Protein AF-C4NU29-F1 (afdb_monomer_lite)

Foldseek 3Di:
DVVVVLLVVLCVLVVVLVVVCCVVPVVVVVVDVVVVPPDPDDPVSVVSVVSSVVSVDPDVVNVPPDDD

Secondary structure (DSSP, 8-state):
-HHHHHHHHHHHHHHHHHHHHHHH-GGGGG--GGGGGG----HHHHHHHHHHHHTTS--TTSTTSS--

Sequence (68 aa):
MYLIMYTVIASLPLLIMVMLMINLYPILTSFNPYFMINLNLPMIMWFMILMAFLVKIPMYMFHLWLPK

pLDDT: mean 70.09, std 8.37, range [49.34, 83.62]

InterPro domains:
  IPR001750 NADH:quinone oxidoreductase/Mrp antiporter, transmembrane domain [PF00361] (1-68)

Organism: NCBI:txid152571

Radius of gyration: 14.98 Å; chains: 1; bounding box: 32×18×41 Å

Structure (mmCIF, N/CA/C/O backbone):
data_AF-C4NU29-F1
#
_entry.id   AF-C4NU29-F1
#
loop_
_atom_site.group_PDB
_atom_site.id
_atom_site.type_symbol
_atom_site.label_atom_id
_atom_site.label_alt_id
_atom_site.label_comp_id
_atom_site.label_asym_id
_atom_site.label_entity_id
_atom_site.label_seq_id
_atom_site.pdbx_PDB_ins_code
_atom_site.Cartn_x
_atom_site.Cartn_y
_atom_site.Cartn_z
_atom_site.occupancy
_atom_site.B_iso_or_equiv
_atom_site.auth_seq_id
_atom_site.auth_comp_id
_atom_site.auth_asym_id
_atom_site.auth_atom_id
_atom_site.pdbx_PDB_model_num
ATOM 1 N N . MET A 1 1 ? -4.228 -1.545 21.763 1.00 58.12 1 MET A N 1
ATOM 2 C CA . MET A 1 1 ? -4.302 -2.764 20.921 1.00 58.12 1 MET A CA 1
ATOM 3 C C . MET A 1 1 ? -5.144 -2.548 19.663 1.00 58.12 1 MET A C 1
ATOM 5 O O . MET A 1 1 ? -4.609 -2.754 18.584 1.00 58.12 1 MET A O 1
ATOM 9 N N . TYR A 1 2 ? -6.386 -2.049 19.761 1.00 68.00 2 TYR A N 1
ATOM 10 C CA . TYR A 1 2 ? -7.258 -1.799 18.593 1.00 68.00 2 TYR A CA 1
ATOM 11 C C . TYR A 1 2 ? -6.646 -0.907 17.497 1.00 68.00 2 TYR A C 1
ATOM 13 O O . TYR A 1 2 ? -6.686 -1.271 16.328 1.00 68.00 2 TYR A O 1
ATOM 21 N N . LEU A 1 3 ? -6.012 0.210 17.873 1.00 70.44 3 LEU A N 1
ATOM 22 C CA . LEU A 1 3 ? -5.336 1.118 16.932 1.00 70.44 3 LEU A CA 1
ATOM 23 C C . LEU A 1 3 ? -4.263 0.400 16.098 1.00 70.44 3 LEU A C 1
ATOM 25 O O . LEU A 1 3 ? -4.229 0.548 14.883 1.00 70.44 3 LEU A O 1
ATOM 29 N N . ILE A 1 4 ? -3.409 -0.398 16.748 1.00 70.94 4 ILE A N 1
ATOM 30 C CA . ILE A 1 4 ? -2.273 -1.076 16.102 1.00 70.94 4 ILE A CA 1
ATOM 31 C C . ILE A 1 4 ? -2.762 -2.186 15.167 1.00 70.94 4 ILE A C 1
ATOM 33 O O . ILE A 1 4 ? -2.263 -2.318 14.058 1.00 70.94 4 ILE A O 1
ATOM 37 N N . MET A 1 5 ? -3.765 -2.966 15.580 1.00 72.94 5 MET A N 1
ATOM 38 C CA . MET A 1 5 ? -4.370 -3.981 14.707 1.00 72.94 5 MET A CA 1
ATOM 39 C C . MET A 1 5 ? -4.974 -3.339 13.457 1.00 72.94 5 MET A C 1
ATOM 41 O O . MET A 1 5 ? -4.749 -3.822 12.352 1.00 72.94 5 MET A O 1
ATOM 45 N N . TYR A 1 6 ? -5.675 -2.214 13.618 1.00 72.00 6 TYR A N 1
ATOM 46 C CA . TYR A 1 6 ? -6.281 -1.499 12.501 1.00 72.00 6 TYR A CA 1
ATOM 47 C C . TYR A 1 6 ? -5.226 -0.962 11.520 1.00 72.00 6 TYR A C 1
ATOM 49 O O . TYR A 1 6 ? -5.357 -1.161 10.315 1.00 72.00 6 TYR A O 1
ATOM 57 N N . THR A 1 7 ? -4.138 -0.355 12.007 1.00 73.31 7 THR A N 1
ATOM 58 C CA . THR A 1 7 ? -3.065 0.161 11.136 1.00 73.31 7 THR A CA 1
ATOM 59 C C . THR A 1 7 ? -2.266 -0.946 10.450 1.00 73.31 7 THR A C 1
ATOM 61 O O . THR A 1 7 ? -1.896 -0.801 9.282 1.00 73.31 7 THR A O 1
ATOM 64 N N . VAL A 1 8 ? -2.016 -2.068 11.130 1.00 76.62 8 VAL A N 1
ATOM 65 C CA . VAL A 1 8 ? -1.317 -3.220 10.542 1.00 76.62 8 VAL A CA 1
ATOM 66 C C . VAL A 1 8 ? -2.183 -3.885 9.473 1.00 76.62 8 VAL A C 1
ATOM 68 O O . VAL A 1 8 ? -1.735 -4.043 8.342 1.00 76.62 8 VAL A O 1
ATOM 71 N N . ILE A 1 9 ? -3.447 -4.191 9.770 1.00 78.25 9 ILE A N 1
ATOM 72 C CA . ILE A 1 9 ? -4.360 -4.827 8.805 1.00 78.25 9 ILE A CA 1
ATOM 73 C C . ILE A 1 9 ? -4.590 -3.923 7.589 1.00 78.25 9 ILE A C 1
ATOM 75 O O . ILE A 1 9 ? -4.616 -4.409 6.462 1.00 78.25 9 ILE A O 1
ATOM 79 N N . ALA A 1 10 ? -4.669 -2.606 7.795 1.00 74.19 10 ALA A N 1
ATOM 80 C CA . ALA A 1 10 ? -4.778 -1.626 6.719 1.00 74.19 10 ALA A CA 1
ATOM 81 C C . ALA A 1 10 ? -3.531 -1.546 5.823 1.00 74.19 10 ALA A C 1
ATOM 83 O O . ALA A 1 10 ? -3.638 -1.264 4.630 1.00 74.19 10 ALA A O 1
ATOM 84 N N . SER A 1 11 ? -2.335 -1.747 6.386 1.00 79.31 11 SER A N 1
ATOM 85 C CA . SER A 1 11 ? -1.065 -1.581 5.664 1.00 79.31 11 SER A CA 1
ATOM 86 C C . SER A 1 11 ? -0.583 -2.849 4.956 1.00 79.31 11 SER A C 1
ATOM 88 O O . SER A 1 11 ? 0.105 -2.748 3.941 1.00 79.31 11 SER A O 1
ATOM 90 N N . LEU A 1 12 ? -0.987 -4.034 5.415 1.00 80.75 12 LEU A N 1
ATOM 91 C CA . LEU A 1 12 ? -0.687 -5.316 4.770 1.00 80.75 12 LEU A CA 1
ATOM 92 C C . LEU A 1 12 ? -1.101 -5.413 3.283 1.00 80.75 12 LEU A C 1
ATOM 94 O O . LEU A 1 12 ? -0.259 -5.823 2.480 1.00 80.75 12 LEU A O 1
ATOM 98 N N . PRO A 1 13 ? -2.321 -5.022 2.853 1.00 78.81 13 PRO A N 1
ATOM 99 C CA . PRO A 1 13 ? -2.701 -5.086 1.438 1.00 78.81 13 PRO A CA 1
ATOM 100 C C . PRO A 1 13 ? -1.855 -4.152 0.565 1.00 78.81 13 PRO A C 1
ATOM 102 O O . PRO A 1 13 ? -1.516 -4.502 -0.566 1.00 78.81 13 PRO A O 1
ATOM 105 N N . LEU A 1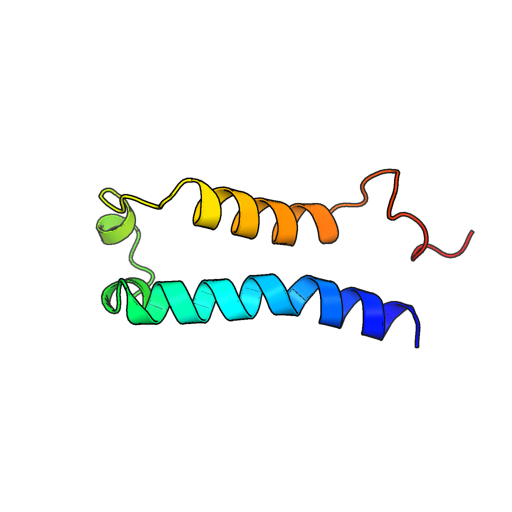 14 ? -1.443 -3.001 1.105 1.00 81.88 14 LEU A N 1
ATOM 106 C CA . LEU A 1 14 ? -0.527 -2.091 0.422 1.00 81.88 14 LEU A CA 1
ATOM 107 C C . LEU A 1 14 ? 0.865 -2.714 0.257 1.00 81.88 14 LEU A C 1
ATOM 109 O O . LEU A 1 14 ? 1.473 -2.587 -0.802 1.00 81.88 14 LEU A O 1
ATOM 113 N N . LEU A 1 15 ? 1.366 -3.414 1.275 1.00 82.6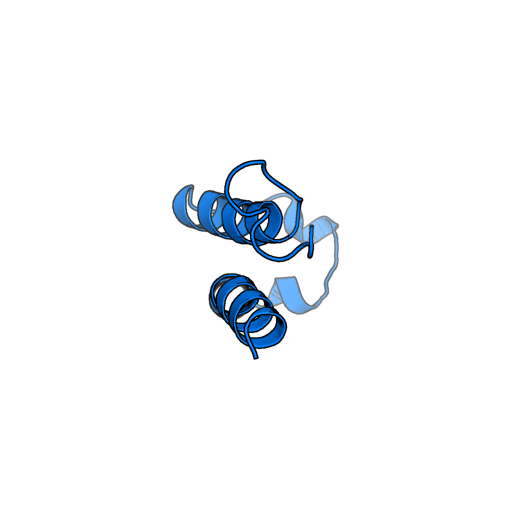2 15 LEU A N 1
ATOM 114 C CA . LEU A 1 15 ? 2.674 -4.065 1.211 1.00 82.62 15 LEU A CA 1
ATOM 115 C C . LEU A 1 15 ? 2.706 -5.185 0.161 1.00 82.62 15 LEU A C 1
ATOM 117 O O . LEU A 1 15 ? 3.631 -5.235 -0.647 1.00 82.62 15 LEU A O 1
ATOM 121 N N . ILE A 1 16 ? 1.675 -6.035 0.121 1.00 83.62 16 ILE A N 1
ATOM 122 C CA . ILE A 1 16 ? 1.537 -7.086 -0.903 1.00 83.62 16 ILE A CA 1
ATOM 123 C C . ILE A 1 16 ? 1.541 -6.464 -2.304 1.00 83.62 16 ILE A C 1
ATOM 125 O O . ILE A 1 16 ? 2.211 -6.952 -3.213 1.00 83.62 16 ILE A O 1
ATOM 129 N N . MET A 1 17 ? 0.838 -5.346 -2.461 1.00 80.38 17 MET A N 1
ATOM 130 C CA . MET A 1 17 ? 0.754 -4.625 -3.720 1.00 80.38 17 MET A CA 1
ATOM 131 C C . MET A 1 17 ? 2.108 -4.069 -4.181 1.00 80.38 17 MET A C 1
ATOM 133 O O . MET A 1 17 ? 2.483 -4.238 -5.341 1.00 80.38 17 MET A O 1
ATOM 137 N N . VAL A 1 18 ? 2.871 -3.446 -3.281 1.00 80.25 18 VAL A N 1
ATOM 138 C CA . VAL A 1 18 ? 4.212 -2.926 -3.596 1.00 80.25 18 VAL A CA 1
ATOM 139 C C . VAL A 1 18 ? 5.156 -4.060 -4.004 1.00 80.25 18 VAL A C 1
ATOM 141 O O . VAL A 1 18 ? 5.874 -3.919 -4.990 1.00 80.25 18 VAL A O 1
ATOM 144 N N . MET A 1 19 ? 5.106 -5.209 -3.325 1.00 82.00 19 MET A N 1
ATOM 145 C CA . MET A 1 19 ? 5.908 -6.381 -3.699 1.00 82.00 19 MET A CA 1
ATOM 146 C C . MET A 1 19 ? 5.556 -6.907 -5.100 1.00 82.00 19 MET A C 1
ATOM 148 O O . MET A 1 19 ? 6.449 -7.195 -5.896 1.00 82.00 19 MET A O 1
ATOM 152 N N . LEU A 1 20 ? 4.264 -6.986 -5.440 1.00 81.56 20 LEU A N 1
ATOM 153 C CA . LEU A 1 20 ? 3.820 -7.392 -6.779 1.00 81.56 20 LEU A CA 1
ATOM 154 C C . LEU A 1 20 ? 4.270 -6.401 -7.861 1.00 81.56 20 LEU A C 1
ATOM 156 O O . LEU A 1 20 ? 4.698 -6.819 -8.935 1.00 81.56 20 LEU A O 1
ATOM 160 N N . MET A 1 21 ? 4.213 -5.099 -7.574 1.00 76.81 21 MET A N 1
ATOM 161 C CA . MET A 1 21 ? 4.679 -4.055 -8.489 1.00 76.81 21 MET A CA 1
ATOM 162 C C . MET A 1 21 ? 6.185 -4.136 -8.744 1.00 76.81 21 MET A C 1
ATOM 164 O O . MET A 1 21 ? 6.605 -4.027 -9.891 1.00 76.81 21 MET A O 1
ATOM 168 N N . ILE A 1 22 ? 6.988 -4.370 -7.702 1.00 80.62 22 ILE A N 1
ATOM 169 C CA . ILE A 1 22 ? 8.446 -4.525 -7.828 1.00 80.62 22 ILE A CA 1
ATOM 170 C C . ILE A 1 22 ? 8.790 -5.735 -8.706 1.00 80.62 22 ILE A C 1
ATOM 172 O O . ILE A 1 22 ? 9.686 -5.641 -9.543 1.00 80.62 22 ILE A O 1
ATOM 176 N N . ASN A 1 23 ? 8.054 -6.842 -8.564 1.00 79.38 23 ASN A N 1
ATOM 177 C CA . ASN A 1 23 ? 8.260 -8.039 -9.382 1.00 79.38 23 ASN A CA 1
ATOM 178 C C . ASN A 1 23 ? 7.875 -7.835 -10.854 1.00 79.38 23 ASN A C 1
ATOM 180 O O . ASN A 1 23 ? 8.587 -8.302 -11.738 1.00 79.38 23 ASN A O 1
ATOM 184 N N . LEU A 1 24 ? 6.748 -7.171 -11.128 1.00 76.31 24 LEU A N 1
ATOM 185 C CA . LEU A 1 24 ? 6.266 -6.967 -12.500 1.00 76.31 24 LEU A CA 1
ATOM 186 C C . LEU A 1 24 ? 7.028 -5.860 -13.233 1.00 76.31 24 LEU A C 1
ATOM 188 O O . LEU A 1 24 ? 7.216 -5.932 -14.445 1.00 76.31 24 LEU A O 1
ATOM 192 N N . TYR A 1 25 ? 7.478 -4.842 -12.503 1.00 76.38 25 TYR A N 1
ATOM 193 C CA . TYR A 1 25 ? 8.103 -3.657 -13.069 1.00 76.38 25 TYR A CA 1
ATOM 194 C C . TYR A 1 25 ? 9.299 -3.222 -12.206 1.00 76.38 25 TYR A C 1
ATOM 196 O O . TYR A 1 25 ? 9.205 -2.260 -11.441 1.00 76.38 25 TYR A O 1
ATOM 204 N N . PRO A 1 26 ? 10.470 -3.864 -12.350 1.00 68.38 26 PRO A N 1
ATOM 205 C CA . PRO A 1 26 ? 11.651 -3.540 -11.545 1.00 68.38 26 PRO A CA 1
ATOM 206 C C . PRO A 1 26 ? 12.134 -2.090 -11.736 1.00 68.38 26 PRO A C 1
ATOM 208 O O . PRO A 1 26 ? 12.702 -1.502 -10.818 1.00 68.38 26 PRO A O 1
ATOM 211 N N . ILE A 1 27 ? 11.843 -1.465 -12.885 1.00 65.19 27 ILE A N 1
ATOM 212 C CA . ILE A 1 27 ? 12.129 -0.046 -13.173 1.00 65.19 27 ILE A CA 1
ATOM 213 C C . ILE A 1 27 ? 11.347 0.928 -12.276 1.00 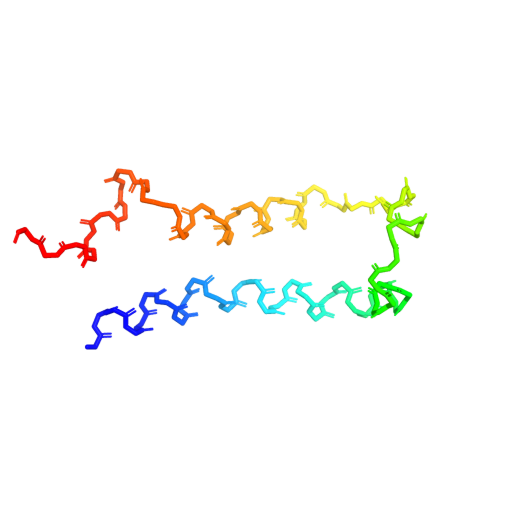65.19 27 ILE A C 1
ATOM 215 O O . ILE A 1 27 ? 11.814 2.049 -12.057 1.00 65.19 27 ILE A O 1
ATOM 219 N N . LEU A 1 28 ? 10.220 0.510 -11.683 1.00 65.12 28 LEU A N 1
ATOM 220 C CA . LEU A 1 28 ? 9.462 1.327 -10.722 1.00 65.12 28 LEU A CA 1
ATOM 221 C C . LEU A 1 28 ? 10.292 1.733 -9.500 1.00 65.12 28 LEU A C 1
ATOM 223 O O . LEU A 1 28 ? 10.013 2.765 -8.893 1.00 65.12 28 LEU A O 1
ATOM 227 N N . THR A 1 29 ? 11.329 0.962 -9.160 1.00 66.50 29 THR A N 1
ATOM 228 C CA . THR A 1 29 ? 12.242 1.262 -8.043 1.00 66.50 29 THR A CA 1
ATOM 229 C C . THR A 1 29 ? 12.972 2.594 -8.211 1.00 66.50 29 THR A C 1
ATOM 231 O O . THR A 1 29 ? 13.342 3.217 -7.220 1.00 66.50 29 THR A O 1
ATOM 234 N N . SER A 1 30 ? 13.124 3.074 -9.450 1.00 68.75 30 SER A N 1
ATOM 235 C CA . SER A 1 30 ? 13.776 4.352 -9.752 1.00 68.75 30 SER A CA 1
ATOM 236 C C . SER A 1 30 ? 12.912 5.585 -9.453 1.00 68.75 30 SER A C 1
ATOM 238 O O . SER A 1 30 ? 13.408 6.700 -9.595 1.00 68.75 30 SER A O 1
ATOM 240 N N . PHE A 1 31 ? 11.638 5.406 -9.060 1.00 68.81 31 PHE A N 1
ATOM 241 C CA . PHE A 1 31 ? 10.671 6.481 -8.764 1.00 68.81 31 PHE A CA 1
ATOM 242 C C . PHE A 1 31 ? 10.627 7.602 -9.815 1.00 68.81 31 PHE A C 1
ATOM 244 O O . PHE A 1 31 ? 10.267 8.743 -9.524 1.00 68.81 31 PHE A O 1
ATOM 251 N N . ASN A 1 32 ? 10.989 7.293 -11.057 1.00 72.38 32 ASN A N 1
ATOM 252 C CA . ASN A 1 32 ? 11.079 8.290 -12.101 1.00 72.38 32 ASN A CA 1
ATOM 253 C C . ASN A 1 32 ? 9.721 8.378 -12.832 1.00 72.38 32 ASN A C 1
ATOM 255 O O . ASN A 1 32 ? 9.266 7.382 -13.409 1.00 72.38 32 ASN A O 1
ATOM 259 N N . PRO A 1 33 ? 9.050 9.549 -12.804 1.00 67.12 33 PRO A N 1
ATOM 260 C CA . PRO A 1 33 ? 7.681 9.703 -13.299 1.00 67.12 33 PRO A CA 1
ATOM 261 C C . PRO A 1 33 ? 7.551 9.429 -14.800 1.00 67.12 33 PRO A C 1
ATOM 263 O O . PRO A 1 33 ? 6.474 9.059 -15.259 1.00 67.12 33 PRO A O 1
ATOM 266 N N . TYR A 1 34 ? 8.641 9.540 -15.565 1.00 67.44 34 TYR A N 1
ATOM 267 C CA . TYR A 1 34 ? 8.630 9.265 -17.001 1.00 67.44 34 TYR A CA 1
ATOM 268 C C . TYR A 1 34 ? 8.377 7.786 -17.329 1.00 67.44 34 TYR A C 1
ATOM 270 O O . TYR A 1 34 ? 7.775 7.486 -18.357 1.00 67.44 34 TYR A O 1
ATOM 278 N N . PHE A 1 35 ? 8.756 6.854 -16.448 1.00 64.56 35 PHE A N 1
ATOM 279 C CA . PHE A 1 35 ? 8.499 5.423 -16.658 1.00 64.56 35 PHE A CA 1
ATOM 280 C C . PHE A 1 35 ? 7.071 4.998 -16.289 1.00 64.56 35 PHE A C 1
ATOM 282 O O . PHE A 1 35 ? 6.650 3.900 -16.643 1.00 64.56 35 PHE A O 1
ATOM 289 N N . MET A 1 36 ? 6.305 5.863 -15.617 1.00 64.94 36 MET A N 1
ATOM 290 C CA . MET A 1 36 ? 4.938 5.561 -15.175 1.00 64.94 36 MET A CA 1
ATOM 291 C C . MET A 1 36 ? 3.894 5.707 -16.289 1.00 64.94 36 MET A C 1
ATOM 293 O O . MET A 1 36 ? 2.782 5.203 -16.163 1.00 64.94 36 MET A O 1
ATOM 297 N N . ILE A 1 37 ? 4.246 6.386 -17.384 1.00 60.56 37 ILE A N 1
ATOM 298 C CA . ILE A 1 37 ? 3.316 6.824 -18.438 1.00 60.56 37 ILE A CA 1
ATOM 299 C C . ILE A 1 37 ? 2.711 5.656 -19.235 1.00 60.56 37 ILE A C 1
ATOM 301 O O . ILE A 1 37 ? 1.648 5.820 -19.824 1.00 60.56 37 ILE A O 1
ATOM 305 N N . ASN A 1 38 ? 3.339 4.475 -19.223 1.00 63.12 38 ASN A N 1
ATOM 306 C CA . ASN A 1 38 ? 2.905 3.332 -20.035 1.00 63.12 38 ASN A CA 1
ATOM 307 C C . ASN A 1 38 ? 2.605 2.060 -19.221 1.00 63.12 38 ASN A C 1
ATOM 309 O O . ASN A 1 38 ? 2.659 0.947 -19.745 1.00 63.12 38 ASN A O 1
ATOM 313 N N . LEU A 1 39 ? 2.321 2.207 -17.925 1.00 68.00 39 LEU A N 1
ATOM 314 C CA . LEU A 1 39 ? 1.979 1.074 -17.070 1.00 68.00 39 LEU A CA 1
ATOM 315 C C . LEU A 1 39 ? 0.533 0.654 -17.310 1.00 68.00 39 LEU A C 1
ATOM 317 O O . LEU A 1 39 ? -0.405 1.335 -16.895 1.00 68.00 39 LEU A O 1
ATOM 321 N N . ASN A 1 40 ? 0.353 -0.506 -17.935 1.00 71.19 40 ASN A N 1
ATOM 322 C CA . ASN A 1 40 ? -0.961 -1.117 -18.048 1.00 71.19 40 ASN A CA 1
ATOM 323 C C . ASN A 1 40 ? -1.255 -1.894 -16.757 1.00 71.19 40 ASN A C 1
ATOM 325 O O . ASN A 1 40 ? -0.873 -3.056 -16.600 1.00 71.19 40 ASN A O 1
ATOM 329 N N . LEU A 1 41 ? -1.858 -1.213 -15.782 1.00 71.38 41 LEU A N 1
ATOM 330 C CA . LEU A 1 41 ? -2.208 -1.821 -14.503 1.00 71.38 41 LEU A CA 1
ATOM 331 C C . LEU A 1 41 ? -3.536 -2.576 -14.620 1.00 71.38 41 LEU A C 1
ATOM 333 O O . LEU A 1 41 ? -4.529 -1.992 -15.057 1.00 71.38 41 LEU A O 1
ATOM 337 N N . PRO A 1 42 ? -3.602 -3.851 -14.195 1.00 80.00 42 PRO A N 1
ATOM 338 C CA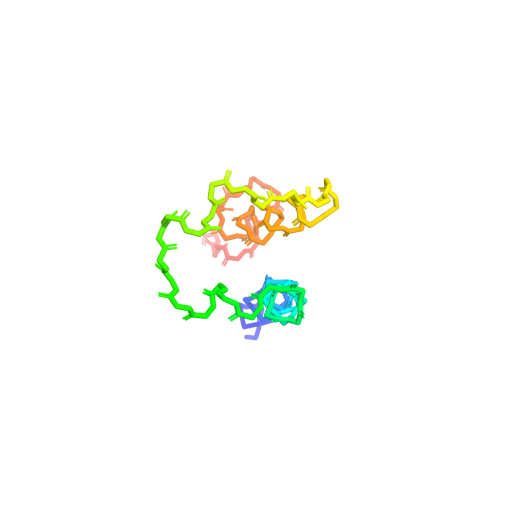 . PRO A 1 42 ? -4.867 -4.565 -14.168 1.00 80.00 42 PRO A CA 1
ATOM 339 C C . PRO A 1 42 ? -5.836 -3.867 -13.207 1.00 80.00 42 PRO A C 1
ATOM 341 O O . PRO A 1 42 ? -5.443 -3.418 -12.129 1.00 80.00 42 PRO A O 1
ATOM 344 N N . MET A 1 43 ? -7.122 -3.831 -13.565 1.00 76.50 43 MET A N 1
ATOM 345 C CA . MET A 1 43 ? -8.180 -3.182 -12.774 1.00 76.50 43 MET A CA 1
ATOM 346 C C . MET A 1 43 ? -8.166 -3.632 -11.299 1.00 76.50 43 MET A C 1
ATOM 348 O O . MET A 1 43 ? -8.357 -2.825 -10.394 1.00 76.50 43 MET A O 1
ATOM 352 N N . ILE A 1 44 ? -7.854 -4.912 -11.053 1.00 71.25 44 ILE A N 1
ATOM 353 C CA . ILE A 1 44 ? -7.689 -5.493 -9.711 1.00 71.25 44 ILE A CA 1
ATOM 354 C C . ILE A 1 44 ? -6.589 -4.784 -8.900 1.00 71.25 44 ILE A C 1
ATOM 356 O O . ILE A 1 44 ? -6.813 -4.454 -7.738 1.00 71.25 44 ILE A O 1
ATOM 360 N N . MET A 1 45 ? -5.416 -4.517 -9.490 1.00 74.69 45 MET A N 1
ATOM 361 C CA . MET A 1 45 ? -4.318 -3.817 -8.802 1.00 74.69 45 MET A CA 1
ATOM 362 C C . MET A 1 45 ? -4.735 -2.399 -8.418 1.00 74.69 45 MET A C 1
ATOM 364 O O . MET A 1 45 ? -4.445 -1.937 -7.316 1.00 74.69 45 MET A O 1
ATOM 368 N N . TRP A 1 46 ? -5.438 -1.717 -9.322 1.00 77.06 46 TRP A N 1
ATOM 369 C CA . TRP A 1 46 ? -5.911 -0.358 -9.093 1.00 77.06 46 TRP A CA 1
ATOM 370 C C . TRP A 1 46 ? -6.930 -0.287 -7.945 1.00 77.06 46 TRP A C 1
ATOM 372 O O . TRP A 1 46 ? -6.776 0.531 -7.037 1.00 77.06 46 TRP A O 1
ATOM 382 N N . PHE A 1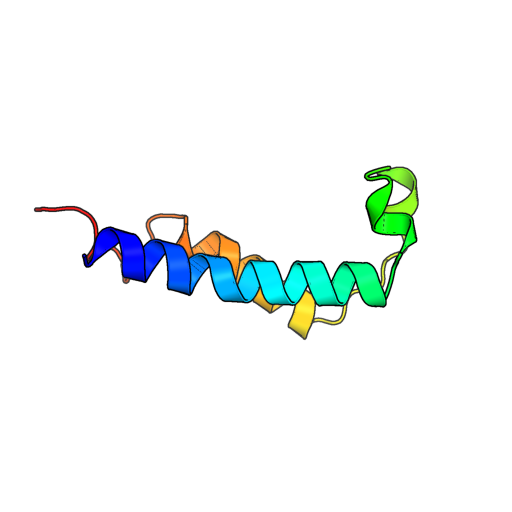 47 ? -7.903 -1.204 -7.911 1.00 76.38 47 PHE A N 1
ATOM 383 C CA . PHE A 1 47 ? -8.857 -1.309 -6.801 1.00 76.38 47 PHE A CA 1
ATOM 384 C C . PHE A 1 47 ? -8.178 -1.601 -5.455 1.00 76.38 47 PHE A C 1
ATOM 386 O O . PHE A 1 47 ? -8.570 -1.031 -4.438 1.00 76.38 47 PHE A O 1
ATOM 393 N N . MET A 1 48 ? -7.144 -2.446 -5.433 1.00 72.94 48 MET A N 1
ATOM 394 C CA . MET A 1 48 ? -6.406 -2.771 -4.205 1.00 72.94 48 MET A CA 1
ATOM 395 C C . MET A 1 48 ? -5.608 -1.576 -3.665 1.00 72.94 48 MET A C 1
ATOM 397 O O . MET A 1 48 ? -5.591 -1.351 -2.453 1.00 72.94 48 MET A O 1
ATOM 401 N N . ILE A 1 49 ? -4.998 -0.769 -4.545 1.00 75.19 49 ILE A N 1
ATOM 402 C CA . ILE A 1 49 ? -4.351 0.494 -4.151 1.00 75.19 49 ILE A CA 1
ATOM 403 C C . ILE A 1 49 ? -5.385 1.445 -3.551 1.00 75.19 49 ILE A C 1
ATOM 405 O O . ILE A 1 49 ? -5.155 1.997 -2.476 1.00 75.19 49 ILE A O 1
ATOM 409 N N . LEU A 1 50 ? -6.533 1.617 -4.214 1.00 77.44 50 LEU A N 1
ATOM 410 C CA . LEU A 1 50 ? -7.602 2.476 -3.712 1.00 77.44 50 LEU A CA 1
ATOM 411 C C . LEU A 1 50 ? -8.068 2.033 -2.328 1.00 77.44 50 LEU A C 1
ATOM 413 O O . LEU A 1 50 ? -8.080 2.853 -1.418 1.00 77.44 50 LEU A O 1
ATOM 417 N N . MET A 1 51 ? -8.356 0.745 -2.125 1.00 70.75 51 MET A N 1
ATOM 418 C CA . MET A 1 51 ? -8.764 0.220 -0.817 1.00 70.75 51 MET A CA 1
ATOM 419 C C . MET A 1 51 ? -7.758 0.545 0.293 1.00 70.75 51 MET A C 1
ATOM 421 O O . MET A 1 51 ? -8.162 0.960 1.377 1.00 70.75 51 MET A O 1
ATOM 425 N N . ALA A 1 52 ? -6.452 0.460 0.028 1.00 70.69 52 ALA A N 1
ATOM 426 C CA . ALA A 1 52 ? -5.434 0.828 1.011 1.00 70.69 52 ALA A CA 1
ATOM 427 C C . ALA A 1 52 ? -5.450 2.324 1.395 1.00 70.69 52 ALA A C 1
ATOM 429 O O . ALA A 1 52 ? -5.123 2.673 2.533 1.00 70.69 52 ALA A O 1
ATOM 430 N N . PHE A 1 53 ? -5.841 3.215 0.478 1.00 70.12 53 PHE A N 1
ATOM 431 C CA . PHE A 1 53 ? -6.051 4.636 0.778 1.00 70.12 53 PHE A CA 1
ATOM 432 C C . PHE A 1 53 ? -7.380 4.890 1.498 1.00 70.12 53 PHE A C 1
ATOM 434 O O . PHE A 1 53 ? -7.416 5.685 2.437 1.00 70.12 53 PHE A O 1
ATOM 441 N N . LEU A 1 54 ? -8.452 4.190 1.115 1.00 68.12 54 LEU A N 1
ATOM 442 C CA . LEU A 1 54 ? -9.782 4.342 1.717 1.00 68.12 54 LEU A CA 1
ATOM 443 C C . LEU A 1 54 ? -9.786 3.966 3.205 1.00 68.12 54 LEU A C 1
ATOM 445 O O . LEU A 1 54 ? -10.484 4.600 3.986 1.00 68.12 54 LEU A O 1
ATOM 449 N N . VAL A 1 55 ? -8.960 3.002 3.620 1.00 64.81 55 VAL A N 1
ATOM 450 C CA . VAL A 1 55 ? -8.833 2.604 5.034 1.00 64.81 55 VAL A CA 1
ATOM 451 C C . VAL A 1 55 ? -8.114 3.669 5.888 1.00 64.81 55 VAL A C 1
ATOM 453 O O . VAL A 1 55 ? -8.308 3.712 7.105 1.00 64.81 55 VAL A O 1
ATOM 456 N N . LYS A 1 56 ? -7.311 4.554 5.274 1.00 63.47 56 LYS A N 1
ATOM 457 C CA . LYS A 1 56 ? -6.590 5.652 5.954 1.00 63.47 56 LYS A CA 1
ATOM 458 C C . LYS A 1 56 ? -7.385 6.960 6.033 1.00 63.47 56 LYS A C 1
ATOM 460 O O . LYS A 1 56 ? -7.076 7.795 6.880 1.00 63.47 56 LYS A O 1
ATOM 465 N N . ILE A 1 57 ? -8.376 7.155 5.163 1.00 66.31 57 ILE A N 1
ATOM 466 C CA . ILE A 1 57 ? -9.270 8.321 5.185 1.00 66.31 57 ILE A CA 1
ATOM 467 C C . ILE A 1 57 ? -10.449 7.975 6.107 1.00 66.31 57 ILE A C 1
ATOM 469 O O . ILE A 1 57 ? -10.966 6.863 6.006 1.00 66.31 57 ILE A O 1
ATOM 473 N N . PRO A 1 58 ? -10.896 8.867 7.012 1.00 52.97 58 PRO A N 1
ATOM 474 C CA . PRO A 1 58 ? -12.032 8.590 7.887 1.00 52.97 58 PRO A CA 1
ATOM 475 C C . PRO A 1 58 ? -13.323 8.486 7.063 1.00 52.97 58 PRO A C 1
ATOM 477 O O . PRO A 1 58 ? -14.056 9.453 6.874 1.00 52.97 58 PRO A O 1
ATOM 480 N N . MET A 1 59 ? -13.596 7.294 6.539 1.00 61.16 59 MET A N 1
ATOM 481 C CA . MET A 1 59 ? -14.886 6.931 5.975 1.00 61.16 59 MET A CA 1
ATOM 482 C C . MET A 1 59 ? -15.832 6.560 7.109 1.00 61.16 59 MET A C 1
ATOM 484 O O . MET A 1 59 ? -15.447 5.877 8.057 1.00 61.16 59 MET A O 1
ATOM 488 N N . TYR A 1 60 ? -17.086 6.992 6.988 1.00 56.22 60 TYR A N 1
ATOM 489 C CA . TYR A 1 60 ? -18.107 6.944 8.040 1.00 56.22 60 TYR A CA 1
ATOM 490 C C . TYR A 1 60 ? -18.293 5.555 8.696 1.00 56.22 60 TYR A C 1
ATOM 492 O O . TYR A 1 60 ? -18.689 5.469 9.852 1.00 56.22 60 TYR A O 1
ATOM 500 N N . MET A 1 61 ? -17.951 4.462 8.001 1.00 58.53 61 MET A N 1
ATOM 501 C CA . MET A 1 61 ? -18.069 3.082 8.502 1.00 58.53 61 MET A CA 1
ATOM 502 C C . MET A 1 61 ? -16.880 2.581 9.340 1.00 58.53 61 MET A C 1
ATOM 504 O O . MET A 1 61 ? -17.050 1.654 10.125 1.00 58.53 61 MET A O 1
ATOM 508 N N . PHE A 1 62 ? -15.694 3.185 9.225 1.00 53.44 62 PHE A N 1
ATOM 509 C CA . PHE A 1 62 ? -14.493 2.767 9.967 1.00 53.44 62 PHE A CA 1
ATOM 510 C C . PHE A 1 62 ? -14.106 3.740 11.084 1.00 53.44 62 PHE A C 1
ATOM 512 O O . PHE A 1 62 ? -13.003 3.705 11.630 1.00 53.44 62 PHE A O 1
ATOM 519 N N . HIS A 1 63 ? -15.047 4.588 11.486 1.00 61.81 63 HIS A N 1
ATOM 520 C CA . HIS A 1 63 ? -14.914 5.535 12.586 1.00 61.81 63 HIS A CA 1
ATOM 521 C C . HIS A 1 63 ? -15.017 4.848 13.968 1.00 61.81 63 HIS A C 1
ATOM 523 O O . HIS A 1 63 ? -15.564 5.394 14.917 1.00 61.81 63 HIS A O 1
ATOM 529 N N . LEU A 1 64 ? -14.519 3.618 14.092 1.00 57.22 64 LEU A N 1
ATOM 530 C CA . LEU A 1 64 ? -14.420 2.887 15.361 1.00 57.22 64 LEU A CA 1
ATOM 531 C C . LEU A 1 64 ? -13.108 3.202 16.095 1.00 57.22 64 LEU A C 1
ATOM 533 O O . LEU A 1 64 ? -12.944 2.843 17.257 1.00 57.22 64 LEU A O 1
ATOM 537 N N . TRP A 1 65 ? -12.162 3.843 15.399 1.00 61.19 65 TRP A N 1
ATOM 538 C CA . TRP A 1 65 ? -10.851 4.186 15.938 1.00 61.19 65 TRP A CA 1
ATOM 539 C C . TRP A 1 65 ? -10.827 5.506 16.716 1.00 61.19 65 TRP A C 1
ATOM 541 O O . TRP A 1 65 ? -10.067 5.630 17.678 1.00 61.19 65 TRP A O 1
ATOM 551 N N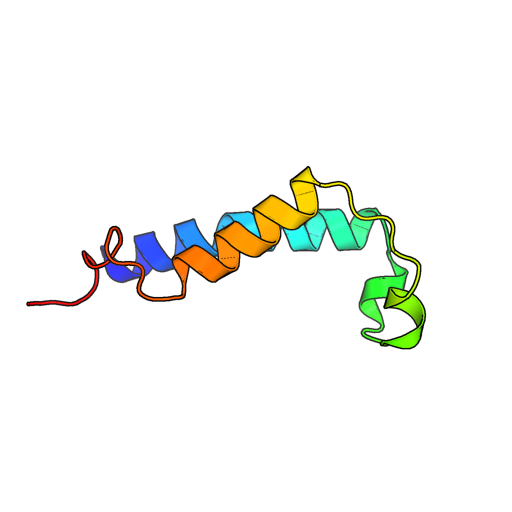 . LEU A 1 66 ? -11.653 6.480 16.330 1.00 53.88 66 LEU A N 1
ATOM 552 C CA . LEU A 1 66 ? -11.794 7.683 17.137 1.00 53.88 66 LEU A CA 1
ATOM 553 C C . LEU A 1 66 ? -12.493 7.297 18.446 1.00 53.88 66 LEU A C 1
ATOM 555 O O . LEU A 1 66 ? -13.584 6.717 18.393 1.00 53.88 66 LEU A O 1
ATOM 559 N N . PRO A 1 67 ? -11.893 7.604 19.610 1.00 49.34 67 PRO A N 1
ATOM 560 C CA . PRO A 1 67 ? -12.667 7.589 20.834 1.00 49.34 67 PRO A CA 1
ATOM 561 C C . PRO A 1 67 ? -13.821 8.575 20.625 1.00 49.34 67 PRO A C 1
ATOM 563 O O . PRO A 1 67 ? -13.638 9.611 19.980 1.00 49.34 67 PRO A O 1
ATOM 566 N N . LYS A 1 68 ? -15.014 8.225 21.103 1.00 55.75 68 LYS A N 1
ATOM 567 C CA . LYS A 1 68 ? -16.039 9.252 21.294 1.00 55.75 68 LYS A CA 1
ATOM 568 C C . LYS A 1 68 ? -15.475 10.392 22.133 1.00 55.75 68 LYS A C 1
ATOM 570 O O . LYS A 1 68 ? -14.734 10.076 23.093 1.00 55.75 68 LYS A O 1
#